Protein AF-A0A922SFV5-F1 (afdb_monomer_lite)

Structure (mmCIF, N/CA/C/O backbone):
data_AF-A0A922SFV5-F1
#
_entry.id   AF-A0A922SFV5-F1
#
loop_
_atom_site.group_PDB
_atom_site.id
_atom_site.type_symbol
_atom_site.label_atom_id
_atom_site.label_alt_id
_atom_site.label_comp_id
_atom_site.label_asym_id
_atom_site.label_entity_id
_atom_site.label_seq_id
_atom_site.pdbx_PDB_ins_code
_atom_site.Cartn_x
_atom_site.Cartn_y
_atom_site.Cartn_z
_atom_site.occupancy
_atom_site.B_iso_or_equiv
_atom_site.auth_seq_id
_atom_site.auth_comp_id
_atom_site.auth_asym_id
_atom_site.auth_atom_id
_atom_site.pdbx_PDB_model_num
ATOM 1 N N . MET A 1 1 ? 43.726 -2.833 -28.000 1.00 45.84 1 MET A N 1
ATOM 2 C CA . MET A 1 1 ? 43.355 -1.417 -27.768 1.00 45.84 1 MET A CA 1
ATOM 3 C C . MET A 1 1 ? 41.981 -1.327 -27.081 1.00 45.84 1 MET A C 1
ATOM 5 O O . MET A 1 1 ? 41.112 -0.609 -27.545 1.00 45.84 1 MET A O 1
ATOM 9 N N . ILE A 1 2 ? 41.758 -2.073 -25.988 1.00 60.00 2 ILE A N 1
ATOM 10 C CA . ILE A 1 2 ? 40.535 -2.002 -25.154 1.00 60.00 2 ILE A CA 1
ATOM 11 C C . ILE A 1 2 ? 40.953 -2.150 -23.677 1.00 60.00 2 ILE A C 1
ATOM 13 O O . ILE A 1 2 ? 40.394 -2.934 -22.928 1.00 60.00 2 ILE A O 1
ATOM 17 N N . GLU A 1 3 ? 42.012 -1.452 -23.266 1.00 59.28 3 GLU A N 1
ATOM 18 C CA . GLU A 1 3 ? 42.464 -1.440 -21.859 1.00 59.28 3 GLU A CA 1
ATOM 19 C C . GLU A 1 3 ? 42.228 -0.083 -21.176 1.00 59.28 3 GLU A C 1
ATOM 21 O O . GLU A 1 3 ? 42.450 0.066 -19.982 1.00 59.28 3 GLU A O 1
ATOM 26 N N . HIS A 1 4 ? 41.709 0.906 -21.914 1.00 61.06 4 HIS A N 1
ATOM 27 C CA . HIS A 1 4 ? 41.360 2.231 -21.384 1.00 61.06 4 HIS A CA 1
ATOM 28 C C . HIS A 1 4 ? 39.854 2.450 -21.220 1.00 61.06 4 HIS A C 1
ATOM 30 O 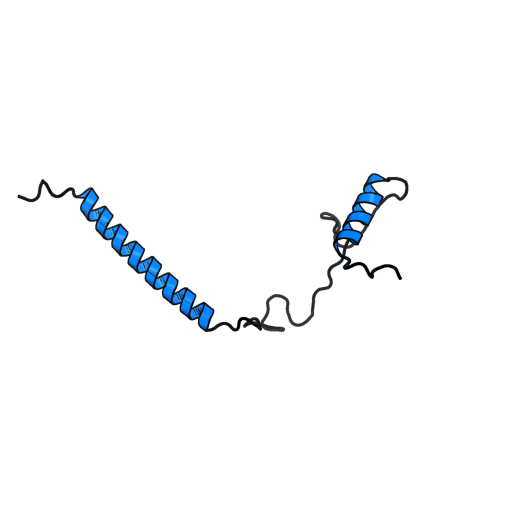O . HIS A 1 4 ? 39.426 3.526 -20.805 1.00 61.06 4 HIS A O 1
ATOM 36 N N . LEU A 1 5 ? 39.031 1.445 -21.531 1.00 60.22 5 LEU A N 1
ATOM 37 C CA . LEU A 1 5 ? 37.615 1.506 -21.208 1.00 60.22 5 LEU A CA 1
ATOM 38 C C . LEU A 1 5 ? 37.486 1.159 -19.726 1.00 60.22 5 LEU A C 1
ATOM 40 O O . LEU A 1 5 ? 37.743 0.021 -19.348 1.00 60.22 5 LEU A O 1
ATOM 44 N N . ASN A 1 6 ? 37.151 2.147 -18.893 1.00 65.19 6 ASN A N 1
ATOM 45 C CA . ASN A 1 6 ? 36.925 1.985 -17.458 1.00 65.19 6 ASN A CA 1
ATOM 46 C C . ASN A 1 6 ? 35.779 0.980 -17.230 1.00 65.19 6 ASN A C 1
ATOM 48 O O . ASN A 1 6 ? 34.616 1.363 -17.105 1.00 65.19 6 ASN A O 1
ATOM 52 N N . VAL A 1 7 ? 36.115 -0.311 -17.234 1.00 69.69 7 VAL A N 1
ATOM 53 C CA . VAL A 1 7 ? 35.216 -1.466 -17.119 1.00 69.69 7 VAL A CA 1
ATOM 54 C C . VAL A 1 7 ? 34.174 -1.293 -16.001 1.00 69.69 7 VAL A C 1
ATOM 56 O O . VAL A 1 7 ? 32.994 -1.508 -16.284 1.00 69.69 7 VAL A O 1
ATOM 59 N N . PRO A 1 8 ? 34.517 -0.817 -14.781 1.00 72.94 8 PRO A N 1
ATOM 60 C CA . PRO A 1 8 ? 33.506 -0.581 -13.746 1.00 72.94 8 PRO A CA 1
ATOM 61 C C . PRO A 1 8 ? 32.523 0.552 -14.089 1.00 72.94 8 PRO A C 1
ATOM 63 O O . PRO A 1 8 ? 31.354 0.480 -13.715 1.00 72.94 8 PRO A O 1
ATOM 66 N N . GLY A 1 9 ? 32.953 1.575 -14.832 1.00 79.56 9 GLY A N 1
ATOM 67 C CA . GLY A 1 9 ? 32.092 2.684 -15.251 1.00 79.56 9 GLY A CA 1
ATOM 68 C C . GLY A 1 9 ? 31.047 2.270 -16.289 1.00 79.56 9 GLY A C 1
ATOM 69 O O . GLY A 1 9 ? 29.888 2.670 -16.192 1.00 79.56 9 GLY A O 1
ATOM 70 N N . VAL A 1 10 ? 31.427 1.420 -17.247 1.00 85.44 10 VAL A N 1
ATOM 71 C CA . VAL A 1 10 ? 30.496 0.900 -18.266 1.00 85.44 10 VAL A CA 1
ATOM 72 C C . VAL A 1 10 ? 29.452 -0.016 -17.633 1.00 85.44 10 VAL A C 1
ATOM 74 O O . VAL A 1 10 ? 28.265 0.104 -17.927 1.00 85.44 10 VAL A O 1
ATOM 77 N N . ILE A 1 11 ? 29.879 -0.882 -16.713 1.00 87.88 11 ILE A N 1
ATOM 78 C CA . ILE A 1 11 ? 28.979 -1.758 -15.959 1.00 87.88 11 ILE A CA 1
ATOM 79 C C . ILE A 1 11 ? 27.988 -0.922 -15.133 1.00 87.88 11 ILE A C 1
ATOM 81 O O . ILE A 1 11 ? 26.784 -1.174 -15.183 1.00 87.88 11 ILE A O 1
ATOM 85 N N . GLY A 1 12 ? 28.463 0.115 -14.434 1.00 87.81 12 GLY A N 1
ATOM 86 C CA . GLY A 1 12 ? 27.604 1.023 -13.667 1.00 87.81 12 GLY A CA 1
ATOM 87 C C . GLY A 1 12 ? 26.563 1.746 -14.526 1.00 87.81 12 GLY A C 1
ATOM 88 O O . GLY A 1 12 ? 25.402 1.838 -14.129 1.00 87.81 12 GLY A O 1
ATOM 89 N N . LEU A 1 13 ? 26.944 2.196 -15.725 1.00 90.00 13 LEU A N 1
ATOM 90 C CA . LEU A 1 13 ? 26.023 2.852 -16.656 1.00 90.00 13 LEU A CA 1
ATOM 91 C C . LEU A 1 13 ? 24.928 1.896 -17.154 1.00 90.00 13 LEU A C 1
ATOM 93 O O . LEU A 1 13 ? 23.764 2.287 -17.217 1.00 90.00 13 LEU A O 1
ATOM 97 N N . ILE A 1 14 ? 25.269 0.637 -17.445 1.00 91.31 14 ILE A N 1
ATOM 98 C CA . ILE A 1 14 ? 24.290 -0.382 -17.857 1.00 91.31 14 ILE A CA 1
ATOM 99 C C . ILE A 1 14 ? 23.278 -0.646 -16.737 1.00 91.31 14 ILE A C 1
ATOM 101 O O . ILE A 1 14 ? 22.072 -0.635 -16.988 1.00 91.31 14 ILE A O 1
ATOM 105 N N . TYR A 1 15 ? 23.743 -0.828 -15.497 1.00 93.94 15 TYR A N 1
ATOM 106 C CA . TYR A 1 15 ? 22.844 -1.029 -14.357 1.00 93.94 15 TYR A CA 1
ATOM 107 C C . TYR A 1 15 ? 21.963 0.193 -14.095 1.00 93.94 15 TYR A C 1
ATOM 109 O O . TYR A 1 15 ? 20.771 0.033 -13.844 1.00 93.94 15 TYR A O 1
ATOM 117 N N . LEU A 1 16 ? 22.509 1.405 -14.203 1.00 94.94 16 LEU A N 1
ATOM 118 C CA . LEU A 1 16 ? 21.742 2.639 -14.040 1.00 94.94 16 LEU A CA 1
ATOM 119 C C . LEU A 1 16 ? 20.585 2.710 -15.044 1.00 94.94 16 LEU A C 1
ATOM 121 O O . LEU A 1 16 ? 19.445 2.943 -14.646 1.00 94.94 16 LEU A O 1
ATOM 125 N N . VAL A 1 17 ? 20.853 2.450 -16.327 1.00 96.50 17 VAL A N 1
ATOM 126 C CA . VAL A 1 17 ? 19.812 2.448 -17.368 1.00 96.50 17 VAL A CA 1
ATOM 127 C C . VAL A 1 17 ? 18.784 1.343 -17.115 1.00 96.50 17 VAL A C 1
ATOM 129 O O . VAL A 1 17 ? 17.583 1.602 -17.177 1.00 96.50 17 VAL A O 1
ATOM 132 N N . MET A 1 18 ? 19.230 0.137 -16.754 1.00 95.56 18 MET A N 1
ATOM 133 C CA . MET A 1 18 ? 18.343 -0.983 -16.426 1.00 95.56 18 MET A CA 1
ATOM 134 C C . MET A 1 18 ? 17.385 -0.639 -15.275 1.00 95.56 18 MET A C 1
ATOM 136 O O . MET A 1 18 ? 16.181 -0.879 -15.382 1.00 95.56 18 MET A O 1
ATOM 140 N N . TYR A 1 19 ? 17.888 -0.041 -14.193 1.00 96.62 19 TYR A N 1
ATOM 141 C CA . TYR A 1 19 ? 17.047 0.349 -13.061 1.00 96.62 19 TYR A CA 1
ATOM 142 C C . TYR A 1 19 ? 16.084 1.482 -13.415 1.00 96.62 19 TYR A C 1
ATOM 144 O O . TYR A 1 19 ? 14.931 1.428 -12.991 1.00 96.62 19 TYR A O 1
ATOM 152 N N . ILE A 1 20 ? 16.492 2.456 -14.236 1.00 97.88 20 ILE A N 1
ATOM 153 C CA . ILE A 1 20 ? 15.575 3.492 -14.739 1.00 97.88 20 ILE A CA 1
ATOM 154 C C . ILE A 1 20 ? 14.415 2.853 -15.513 1.00 97.88 20 ILE A C 1
ATOM 156 O O . ILE A 1 20 ? 13.260 3.196 -15.266 1.00 97.88 20 ILE A O 1
ATOM 160 N N . CYS A 1 21 ? 14.688 1.885 -16.392 1.00 97.88 21 CYS A N 1
ATOM 161 C CA . CYS A 1 21 ? 13.635 1.171 -17.118 1.00 97.88 21 CYS A CA 1
ATOM 162 C C . CYS A 1 21 ? 12.661 0.451 -16.172 1.00 97.88 21 CYS A C 1
ATOM 164 O O . CYS A 1 21 ? 11.449 0.526 -16.377 1.00 97.88 21 CYS A O 1
ATOM 166 N N . ILE A 1 22 ? 13.167 -0.199 -15.119 1.00 97.88 22 ILE A N 1
ATOM 167 C CA . ILE A 1 22 ? 12.330 -0.878 -14.116 1.00 97.88 22 ILE A CA 1
ATOM 168 C C . ILE A 1 22 ? 11.475 0.131 -13.343 1.00 97.88 22 ILE A C 1
ATOM 170 O O . ILE A 1 22 ? 10.281 -0.100 -13.164 1.00 97.88 22 ILE A O 1
ATOM 174 N N . ILE A 1 23 ? 12.052 1.260 -12.922 1.00 98.06 23 ILE A N 1
ATOM 175 C CA . ILE A 1 23 ? 11.326 2.314 -12.201 1.00 98.06 23 ILE A CA 1
ATOM 176 C C . ILE A 1 23 ? 10.200 2.873 -13.074 1.00 98.06 23 ILE A C 1
ATOM 178 O O . ILE A 1 23 ? 9.076 3.023 -12.596 1.00 98.06 23 ILE A O 1
ATOM 182 N N . ILE A 1 24 ? 10.470 3.133 -14.357 1.00 98.19 24 ILE A N 1
ATOM 183 C CA . ILE A 1 24 ? 9.464 3.632 -15.303 1.00 98.19 24 ILE A CA 1
ATOM 184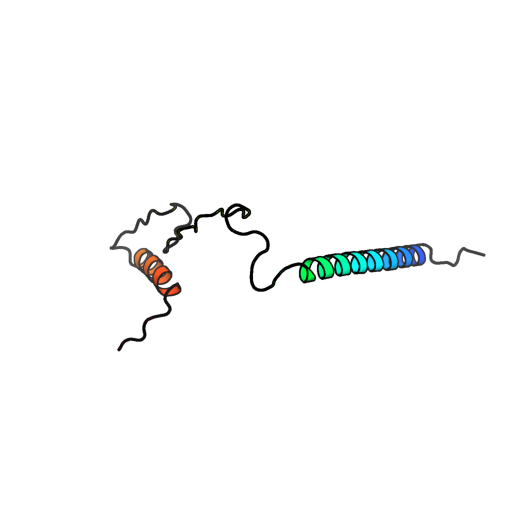 C C . ILE A 1 24 ? 8.354 2.596 -15.500 1.00 98.19 24 ILE A C 1
ATOM 186 O O . ILE A 1 24 ? 7.178 2.937 -15.391 1.00 98.19 24 ILE A O 1
ATOM 190 N N . PHE A 1 25 ? 8.706 1.330 -15.736 1.00 97.69 25 PHE A N 1
ATOM 191 C CA . PHE A 1 25 ? 7.729 0.252 -15.900 1.00 97.69 25 PHE A CA 1
ATOM 192 C C . PHE A 1 25 ? 6.838 0.086 -14.661 1.00 97.69 25 PHE A C 1
ATOM 194 O O . PHE A 1 25 ? 5.612 0.031 -14.778 1.00 97.69 25 PHE A O 1
ATOM 201 N N . PHE A 1 26 ? 7.439 0.078 -13.469 1.00 97.31 26 PHE A N 1
ATOM 202 C CA . PHE A 1 26 ? 6.710 0.013 -12.204 1.00 97.31 26 PHE A CA 1
ATOM 203 C C . PHE A 1 26 ? 5.793 1.225 -12.011 1.00 97.31 26 PHE A C 1
ATOM 205 O O . PHE A 1 26 ? 4.636 1.064 -11.629 1.00 97.31 26 PHE A O 1
ATOM 212 N N . SER A 1 27 ? 6.280 2.426 -12.326 1.00 97.56 27 SER A N 1
ATOM 213 C CA . SER A 1 27 ? 5.498 3.661 -12.213 1.00 97.56 27 SER A CA 1
ATOM 214 C C . SER A 1 27 ? 4.286 3.643 -13.140 1.00 97.56 27 SER A C 1
ATOM 216 O O . SER A 1 27 ? 3.189 3.960 -12.699 1.00 97.56 27 SER A O 1
ATOM 218 N N . ILE A 1 28 ? 4.445 3.199 -14.392 1.00 97.62 28 ILE A N 1
ATOM 219 C CA . ILE A 1 28 ? 3.328 3.053 -15.338 1.00 97.62 28 ILE A CA 1
ATOM 220 C C . ILE A 1 28 ? 2.304 2.038 -14.818 1.00 97.62 28 ILE A C 1
ATOM 222 O O . ILE A 1 28 ? 1.104 2.298 -14.882 1.00 97.62 28 ILE A O 1
ATOM 226 N N . CYS A 1 29 ? 2.762 0.911 -14.268 1.00 96.69 29 CYS A N 1
ATOM 227 C CA . CYS A 1 29 ? 1.883 -0.089 -13.662 1.00 96.69 29 CYS A CA 1
ATOM 228 C C . CYS A 1 29 ? 1.086 0.497 -12.483 1.00 96.69 29 CYS A C 1
ATOM 230 O O . CYS A 1 29 ? -0.134 0.345 -12.426 1.00 96.69 29 CYS A O 1
ATOM 232 N N . MET A 1 30 ? 1.750 1.239 -11.589 1.00 96.81 30 MET A N 1
ATOM 233 C CA . MET A 1 30 ? 1.094 1.902 -10.457 1.00 96.81 30 MET A CA 1
ATOM 234 C C . MET A 1 30 ? 0.130 3.005 -10.900 1.00 96.81 30 MET A C 1
ATOM 236 O O . MET A 1 30 ? -0.973 3.093 -10.367 1.00 96.81 30 MET A O 1
ATOM 240 N N . CYS A 1 31 ? 0.485 3.807 -11.906 1.00 95.94 31 CYS A N 1
ATOM 241 C CA . CYS A 1 31 ? -0.431 4.783 -12.491 1.00 95.94 31 CYS A CA 1
ATOM 242 C C . CYS A 1 31 ? -1.667 4.096 -13.085 1.00 95.94 31 CYS A C 1
ATOM 244 O O . CYS A 1 31 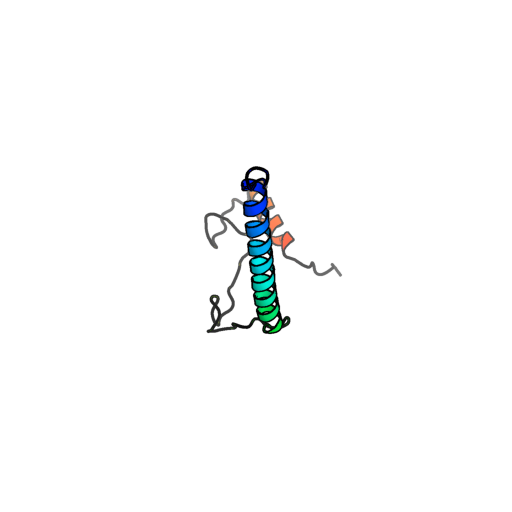? -2.782 4.525 -12.808 1.00 95.94 31 CYS A O 1
ATOM 246 N N . GLY A 1 32 ? -1.486 3.010 -13.843 1.00 94.81 32 GLY A N 1
ATOM 247 C CA . GLY A 1 32 ? -2.592 2.226 -14.395 1.00 94.81 32 GLY A CA 1
ATOM 248 C C . GLY A 1 32 ? -3.521 1.682 -13.306 1.00 94.81 32 GLY A C 1
ATOM 249 O O . GLY A 1 32 ? -4.738 1.846 -13.396 1.00 94.81 32 GLY A O 1
ATOM 250 N N . LEU A 1 33 ? -2.953 1.121 -12.235 1.00 93.44 33 LEU A N 1
ATOM 251 C CA . LEU A 1 33 ? -3.711 0.674 -11.067 1.00 93.44 33 LEU A CA 1
ATOM 252 C C . LEU A 1 33 ? -4.540 1.823 -10.472 1.00 93.44 33 LEU A C 1
ATOM 254 O O . LEU A 1 33 ? -5.750 1.679 -10.324 1.00 93.44 33 LEU A O 1
ATOM 258 N N . LEU A 1 34 ? -3.923 2.972 -10.192 1.00 92.50 34 LEU A N 1
ATOM 259 C CA . LEU A 1 34 ? -4.616 4.116 -9.594 1.00 92.50 34 LEU A CA 1
ATOM 260 C C . LEU A 1 34 ? -5.726 4.662 -10.497 1.00 92.50 34 LEU A C 1
ATOM 262 O O . LEU A 1 34 ? -6.792 4.991 -9.997 1.00 92.50 34 LEU A O 1
ATOM 266 N N . THR A 1 35 ? -5.531 4.679 -11.821 1.00 91.50 35 THR A N 1
ATOM 267 C CA . THR A 1 35 ? -6.596 5.086 -12.758 1.00 91.50 35 THR A CA 1
ATOM 268 C C . THR A 1 35 ? -7.780 4.122 -12.793 1.00 91.50 35 THR A C 1
ATOM 270 O O . THR A 1 35 ? -8.870 4.515 -13.198 1.00 91.50 35 THR A O 1
ATOM 273 N N . SER A 1 36 ? -7.582 2.865 -12.388 1.00 89.62 36 SER A N 1
ATOM 274 C CA . SER A 1 36 ? -8.660 1.876 -12.311 1.00 89.62 36 SER A CA 1
ATOM 275 C C . SER A 1 36 ? -9.460 1.947 -11.005 1.00 89.62 36 SER A C 1
ATOM 277 O O . SER A 1 36 ? -10.531 1.348 -10.921 1.00 89.62 36 SER A O 1
ATOM 279 N N . MET A 1 37 ? -8.958 2.664 -9.993 1.00 90.06 37 MET A N 1
ATOM 280 C CA . MET A 1 37 ? -9.616 2.819 -8.697 1.00 90.06 37 MET A CA 1
ATOM 281 C C . MET A 1 37 ? -10.451 4.103 -8.669 1.00 90.06 37 MET A C 1
ATOM 283 O O . MET A 1 37 ? -10.007 5.158 -9.111 1.00 90.06 37 MET A O 1
ATOM 287 N N . ASP A 1 38 ? -11.666 4.017 -8.129 1.00 88.56 38 ASP A N 1
ATOM 288 C CA . ASP A 1 38 ? -12.505 5.189 -7.870 1.00 88.56 38 ASP A CA 1
ATOM 289 C C . ASP A 1 38 ? -11.993 5.918 -6.611 1.00 88.56 38 ASP A C 1
ATOM 291 O O . ASP A 1 38 ? -11.718 5.293 -5.587 1.00 88.56 38 ASP A O 1
ATOM 295 N N . GLU A 1 39 ? -11.856 7.246 -6.668 1.00 87.75 39 GLU A N 1
ATOM 296 C CA . GLU A 1 39 ? -11.427 8.068 -5.523 1.00 87.75 39 GLU A CA 1
ATOM 297 C C . GLU A 1 39 ? -12.518 8.225 -4.454 1.00 87.75 39 GLU A C 1
ATOM 299 O O . GLU A 1 39 ? -12.234 8.597 -3.314 1.00 87.75 39 GLU A O 1
ATOM 304 N N . ARG A 1 40 ? -13.781 7.978 -4.809 1.00 90.31 40 ARG A N 1
ATOM 305 C CA . ARG A 1 40 ? -14.937 8.213 -3.934 1.00 90.31 40 ARG A CA 1
ATOM 306 C C . ARG A 1 40 ? -15.326 6.983 -3.135 1.00 90.31 40 ARG A C 1
ATOM 308 O O . ARG A 1 40 ? -15.868 7.124 -2.040 1.00 90.31 40 ARG A O 1
ATOM 315 N N . ILE A 1 41 ? -15.100 5.797 -3.691 1.00 87.44 41 ILE A N 1
ATOM 316 C CA . ILE A 1 41 ? -15.516 4.529 -3.096 1.00 87.44 41 ILE A CA 1
ATOM 317 C C . ILE A 1 41 ? -14.399 3.487 -3.205 1.00 87.44 41 ILE A C 1
ATOM 319 O O . ILE A 1 41 ? -13.817 3.317 -4.275 1.00 87.44 41 ILE A O 1
ATOM 323 N N . PRO A 1 42 ? -14.090 2.757 -2.120 1.00 87.31 42 PRO A N 1
ATOM 324 C CA . PRO A 1 42 ? -13.083 1.709 -2.175 1.00 87.31 42 PRO A CA 1
ATOM 325 C C . PRO A 1 42 ? -13.575 0.545 -3.043 1.00 87.31 42 PRO A C 1
ATOM 327 O O . PRO A 1 42 ? -14.755 0.202 -3.032 1.00 87.31 42 PRO A O 1
ATOM 330 N N . TYR A 1 43 ? -12.653 -0.094 -3.764 1.00 85.88 43 TYR A N 1
ATOM 331 C CA . TYR A 1 43 ? -12.973 -1.193 -4.683 1.00 85.88 43 TYR A CA 1
ATOM 332 C C . TYR A 1 43 ? -13.602 -2.407 -3.974 1.00 85.88 43 TYR A C 1
ATOM 334 O O . TYR A 1 43 ? -14.535 -3.015 -4.487 1.00 85.88 43 TYR A O 1
ATOM 342 N N . PHE A 1 44 ? -13.123 -2.736 -2.770 1.00 87.62 44 PHE A N 1
ATOM 343 C CA . PHE A 1 44 ? -13.664 -3.819 -1.950 1.00 87.62 44 PHE A CA 1
ATOM 344 C C . PHE A 1 44 ? -14.495 -3.244 -0.805 1.00 87.62 44 PHE A C 1
ATOM 346 O O . PHE A 1 44 ? -13.969 -2.543 0.063 1.00 87.62 44 PHE A O 1
ATOM 353 N N . THR A 1 45 ? -15.790 -3.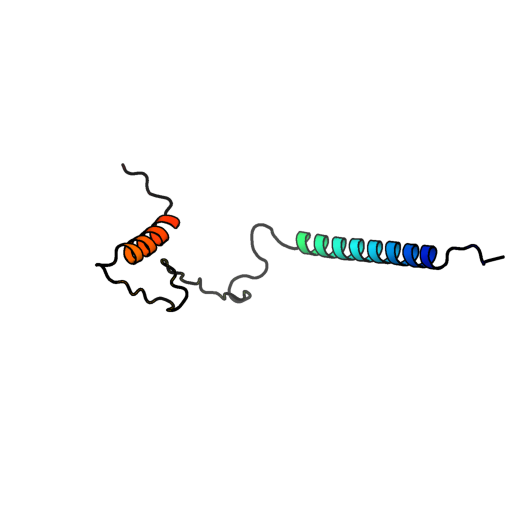558 -0.790 1.00 84.06 45 THR A N 1
ATOM 354 C CA . THR A 1 45 ? -16.725 -3.117 0.252 1.00 84.06 45 THR A CA 1
ATOM 355 C C . THR A 1 45 ? -17.451 -4.299 0.878 1.00 84.06 45 THR A C 1
ATOM 357 O O . THR A 1 45 ? -17.621 -5.352 0.266 1.00 84.06 45 THR A O 1
ATOM 360 N N . LEU A 1 46 ? -17.916 -4.104 2.114 1.00 82.69 46 LEU A N 1
ATOM 361 C CA . LEU A 1 46 ? -18.830 -5.020 2.788 1.00 82.69 46 LEU A CA 1
ATOM 362 C C . LEU A 1 46 ? -18.229 -6.435 2.938 1.00 82.69 46 LEU A C 1
ATOM 364 O O . LEU A 1 46 ? -17.142 -6.570 3.499 1.00 82.69 46 LEU A O 1
ATOM 368 N N . ALA A 1 47 ? -18.910 -7.479 2.457 1.00 80.31 47 ALA A N 1
ATOM 369 C CA . ALA A 1 47 ? -18.465 -8.871 2.562 1.00 80.31 47 ALA A CA 1
ATOM 370 C C . ALA A 1 47 ? -17.139 -9.158 1.834 1.00 80.31 47 ALA A C 1
ATOM 372 O O . ALA A 1 47 ? -16.43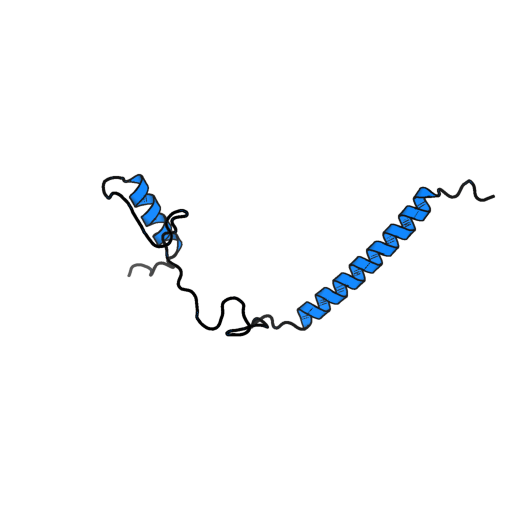2 -10.082 2.227 1.00 80.31 47 ALA A O 1
ATOM 373 N N . ASP A 1 48 ? -16.782 -8.343 0.838 1.00 81.94 48 ASP A N 1
ATOM 374 C CA . ASP A 1 48 ? -15.517 -8.473 0.108 1.00 81.94 48 ASP A CA 1
ATOM 375 C C . ASP A 1 48 ? -14.364 -7.732 0.805 1.00 81.94 48 ASP A C 1
ATOM 377 O O . ASP A 1 48 ? -13.208 -7.822 0.390 1.00 81.94 48 ASP A O 1
ATOM 381 N N . SER A 1 49 ? -14.660 -6.987 1.875 1.00 83.38 49 SER A N 1
ATOM 382 C CA . SER A 1 49 ? -13.663 -6.279 2.674 1.00 83.38 49 SER A CA 1
ATOM 383 C C . SER A 1 49 ? -13.210 -7.108 3.878 1.00 83.38 49 SER A C 1
ATOM 385 O O . SER A 1 49 ? -13.977 -7.873 4.458 1.00 83.38 49 SER A O 1
ATOM 387 N N . ILE A 1 50 ? -11.971 -6.890 4.328 1.00 82.88 50 ILE A N 1
ATOM 388 C CA . ILE A 1 50 ? -11.419 -7.559 5.520 1.00 82.88 50 ILE A CA 1
ATOM 389 C C . ILE A 1 50 ? -12.171 -7.211 6.819 1.00 82.88 50 ILE A C 1
ATOM 391 O O . ILE A 1 50 ? -12.144 -7.978 7.776 1.00 82.88 50 ILE A O 1
ATOM 395 N N . ILE A 1 51 ? -12.844 -6.054 6.853 1.00 80.44 51 ILE A N 1
ATOM 396 C CA . ILE A 1 51 ? -13.627 -5.562 8.000 1.00 80.44 51 ILE A CA 1
ATOM 397 C C . ILE A 1 51 ? -15.028 -6.209 8.017 1.00 80.44 51 ILE A C 1
ATOM 399 O O . ILE A 1 51 ? -15.687 -6.241 9.055 1.00 80.44 51 ILE A O 1
ATOM 403 N N . GLY A 1 52 ? -15.457 -6.791 6.892 1.00 80.69 52 GLY A N 1
ATOM 404 C CA . GLY A 1 52 ? -16.748 -7.446 6.733 1.00 80.69 52 GLY A CA 1
ATOM 405 C C . GLY A 1 52 ? -17.912 -6.475 6.518 1.00 80.69 52 GLY A C 1
ATOM 406 O O . GLY A 1 52 ? -17.745 -5.289 6.240 1.00 80.69 52 GLY A O 1
ATOM 407 N N . ALA A 1 53 ? -19.131 -7.007 6.614 1.00 84.88 53 ALA A N 1
ATOM 408 C CA . ALA A 1 53 ? -20.359 -6.265 6.324 1.00 84.88 53 ALA A CA 1
ATOM 409 C C . ALA A 1 53 ? -20.846 -5.370 7.474 1.00 84.88 53 ALA A C 1
ATOM 411 O O . ALA A 1 53 ? -21.674 -4.485 7.256 1.00 84.88 53 ALA A O 1
ATOM 412 N N . ASN A 1 54 ? -20.349 -5.605 8.689 1.00 84.62 54 ASN A N 1
ATOM 413 C CA . ASN A 1 54 ? -20.861 -4.963 9.890 1.00 84.62 54 ASN A CA 1
ATOM 414 C C . ASN A 1 54 ? -19.837 -3.951 10.415 1.00 84.62 54 ASN A C 1
ATOM 416 O O . ASN A 1 54 ? -18.686 -4.326 10.647 1.00 84.62 54 ASN A O 1
ATOM 420 N N . PRO A 1 55 ? -20.233 -2.683 10.630 1.00 84.62 55 PRO A N 1
ATOM 421 C CA . PRO A 1 55 ? -19.319 -1.676 11.146 1.00 84.62 55 PRO A CA 1
ATOM 422 C C . PRO A 1 55 ? -18.843 -2.056 12.553 1.00 84.62 55 PRO A C 1
ATOM 424 O O . PRO A 1 55 ? -19.624 -2.514 13.389 1.00 84.62 55 PRO A O 1
ATOM 427 N N . GLY A 1 56 ? -17.554 -1.845 12.820 1.00 81.44 56 GLY A N 1
ATOM 428 C CA . GLY A 1 56 ? -16.991 -2.013 14.157 1.00 81.44 56 GLY A CA 1
ATOM 429 C C . GLY A 1 56 ? -17.485 -0.935 15.126 1.00 81.44 56 GLY A C 1
ATOM 430 O O . GLY A 1 56 ? -17.758 0.197 14.729 1.00 81.44 56 GLY A O 1
ATOM 431 N N . MET A 1 57 ? -17.557 -1.275 16.413 1.00 84.00 57 MET A N 1
ATOM 432 C CA . MET A 1 57 ? -17.830 -0.328 17.497 1.00 84.00 57 MET A CA 1
ATOM 433 C C . MET A 1 57 ? -16.526 -0.056 18.252 1.00 84.00 57 MET A C 1
ATOM 435 O O . MET A 1 57 ? -15.952 -0.961 18.854 1.00 84.00 57 MET A O 1
ATOM 439 N N . GLY A 1 58 ? -16.040 1.184 18.198 1.00 81.56 58 GLY A N 1
ATOM 440 C CA . GLY A 1 58 ? -14.907 1.638 19.004 1.00 81.56 58 GLY A CA 1
ATOM 441 C C . GLY A 1 58 ? -15.389 2.345 20.268 1.00 81.56 58 GLY A C 1
ATOM 442 O O . GLY A 1 58 ? -16.404 3.034 20.230 1.00 81.56 58 GLY A O 1
ATOM 443 N N . HIS A 1 59 ? -14.649 2.214 21.369 1.00 80.94 59 HIS A N 1
ATOM 444 C CA . HIS A 1 59 ? -14.874 3.006 22.579 1.00 80.94 59 HIS A CA 1
ATOM 445 C C . HIS A 1 59 ? -13.723 3.991 22.819 1.00 80.94 59 HIS A C 1
ATOM 447 O O . HIS A 1 59 ? -12.594 3.834 22.333 1.00 80.94 59 HIS A O 1
ATOM 453 N N . ARG A 1 60 ? -14.041 5.038 23.571 1.00 78.56 60 ARG A N 1
ATOM 454 C CA . ARG A 1 60 ? -13.109 5.974 24.197 1.00 78.56 60 ARG A CA 1
ATOM 455 C C . ARG A 1 60 ? -13.594 6.155 25.637 1.00 78.56 60 ARG A C 1
ATOM 457 O O . ARG A 1 60 ? -14.810 6.169 25.820 1.00 78.56 60 ARG A O 1
ATOM 464 N N . PRO A 1 61 ? -12.711 6.277 26.639 1.00 80.38 61 PRO A N 1
ATOM 465 C CA . PRO A 1 61 ? -11.241 6.234 26.604 1.00 80.38 61 PRO A CA 1
ATOM 466 C C . PRO A 1 61 ? -10.644 4.879 26.178 1.00 80.38 61 PRO A C 1
ATOM 468 O O . PRO A 1 61 ? -11.286 3.838 26.309 1.00 80.38 61 PRO A O 1
ATOM 471 N N . ILE A 1 62 ? -9.425 4.913 25.629 1.00 77.44 62 ILE A N 1
ATOM 472 C CA . ILE A 1 62 ? -8.638 3.732 25.242 1.00 77.44 62 ILE A CA 1
ATOM 473 C C . ILE A 1 62 ? -7.616 3.407 26.331 1.00 77.44 62 ILE A C 1
ATOM 475 O O . ILE A 1 62 ? -6.726 4.207 26.629 1.00 77.44 62 ILE A O 1
ATOM 479 N N . LEU A 1 63 ? -7.727 2.210 26.902 1.00 74.62 63 LEU A N 1
ATOM 480 C CA . LEU A 1 63 ? -6.755 1.663 27.842 1.00 74.62 63 LEU A CA 1
ATOM 481 C C . LEU A 1 63 ? -6.011 0.528 27.134 1.00 74.62 63 LEU A C 1
ATOM 483 O O . LEU A 1 63 ? -6.622 -0.429 26.672 1.00 74.62 63 LEU A O 1
ATOM 487 N N . PHE A 1 64 ? -4.691 0.671 26.990 1.00 68.12 64 PHE A N 1
ATOM 488 C CA . PHE A 1 64 ? -3.866 -0.211 26.152 1.00 68.12 64 PHE A CA 1
ATOM 489 C C . PHE A 1 64 ? -3.779 -1.662 26.658 1.00 68.12 64 PHE A C 1
ATOM 491 O O . PHE A 1 64 ? -3.386 -2.535 25.891 1.00 68.12 64 PHE A O 1
ATOM 498 N N . GLU A 1 65 ? -4.149 -1.925 27.914 1.00 68.31 65 GLU A N 1
ATOM 499 C CA . GLU A 1 65 ? -3.919 -3.216 28.578 1.00 68.31 65 GLU A CA 1
ATOM 500 C C . GLU A 1 65 ? -5.196 -4.029 28.879 1.00 68.31 65 GLU A C 1
ATOM 502 O O . GLU A 1 65 ? -5.100 -5.239 29.055 1.00 68.31 65 GLU A O 1
ATOM 507 N N . GLU A 1 66 ? -6.396 -3.425 28.890 1.00 64.00 66 GLU A N 1
ATOM 508 C CA . GLU A 1 66 ? -7.605 -4.060 29.470 1.00 64.00 66 GLU A CA 1
ATOM 509 C C . GLU A 1 66 ? -8.860 -4.010 28.575 1.00 64.00 66 GLU A C 1
ATOM 511 O O . GLU A 1 66 ? -9.998 -4.078 29.050 1.00 64.00 66 GLU A O 1
ATOM 516 N N . GLY A 1 67 ? -8.682 -3.925 27.254 1.00 70.69 67 GLY A N 1
ATOM 517 C CA . GLY A 1 67 ? -9.803 -3.926 26.310 1.00 70.69 67 GLY A CA 1
ATOM 518 C C . GLY A 1 67 ? -10.826 -2.823 26.626 1.00 70.69 67 GLY A C 1
ATOM 519 O O . GLY A 1 67 ? -10.465 -1.653 26.708 1.00 70.69 67 GLY A O 1
ATOM 520 N N . ALA A 1 68 ? -12.098 -3.203 26.803 1.00 73.62 68 ALA A N 1
ATOM 521 C CA . ALA A 1 68 ? -13.206 -2.279 27.074 1.00 73.62 68 ALA A CA 1
ATOM 522 C C . ALA A 1 68 ? -13.488 -2.021 28.567 1.00 73.62 68 ALA A C 1
ATOM 524 O O . ALA A 1 68 ? -14.458 -1.329 28.885 1.00 73.62 68 ALA A O 1
ATOM 525 N N . LEU A 1 69 ? -12.694 -2.576 29.491 1.00 80.44 69 LEU A N 1
ATOM 526 C CA . LEU A 1 69 ? -12.857 -2.276 30.914 1.00 80.44 69 LEU A CA 1
ATOM 527 C C . LEU A 1 69 ? -12.122 -0.992 31.281 1.00 80.44 69 LEU A C 1
ATOM 529 O O . LEU A 1 69 ? -10.965 -0.812 30.925 1.00 80.44 69 LEU A O 1
ATOM 533 N N . ILE A 1 70 ? -12.801 -0.125 32.033 1.00 80.38 70 ILE A N 1
ATOM 534 C CA . ILE A 1 70 ? -12.247 1.123 32.555 1.00 80.38 70 ILE A CA 1
ATOM 535 C C . ILE A 1 70 ? -12.255 1.040 34.075 1.00 80.38 70 ILE A C 1
ATOM 537 O O . ILE A 1 70 ? -13.297 1.201 34.712 1.00 80.38 70 ILE A O 1
ATOM 541 N N . TRP A 1 71 ? -11.080 0.810 34.654 1.00 81.75 71 TRP A N 1
ATOM 542 C CA . TRP A 1 71 ? -10.876 0.893 36.093 1.00 81.75 71 TRP A CA 1
ATOM 543 C C . TRP A 1 71 ? -10.150 2.182 36.424 1.00 81.75 71 TRP A C 1
ATOM 545 O O . TRP A 1 71 ? -9.072 2.463 35.907 1.00 81.75 71 TRP A O 1
ATOM 555 N N . TYR A 1 72 ? -10.736 2.962 37.319 1.00 82.19 72 TYR A N 1
ATOM 556 C CA . TYR A 1 72 ? -10.057 4.093 37.919 1.00 82.19 72 TYR A CA 1
ATOM 557 C C . TYR A 1 72 ? -10.515 4.251 39.355 1.00 82.19 72 TYR A C 1
ATOM 559 O O . TYR A 1 72 ? -11.611 3.830 39.731 1.00 82.19 72 TYR A O 1
ATOM 567 N N . LYS A 1 73 ? -9.668 4.874 40.167 1.00 87.12 73 LYS A N 1
ATOM 568 C CA . LYS A 1 73 ? -10.078 5.315 41.494 1.00 87.12 73 LYS A CA 1
ATOM 569 C C . LYS A 1 73 ? -10.476 6.784 41.437 1.00 87.12 73 LYS A C 1
ATOM 571 O O . LYS A 1 73 ? -9.720 7.608 40.925 1.00 87.12 73 LYS A O 1
ATOM 576 N N . ALA A 1 74 ? -11.660 7.104 41.952 1.00 83.19 74 ALA A N 1
ATOM 577 C CA . ALA A 1 74 ? -12.211 8.459 41.915 1.00 83.19 74 ALA A CA 1
ATOM 578 C C . ALA A 1 74 ? -11.424 9.463 42.779 1.00 83.19 74 ALA A C 1
ATOM 580 O O . ALA A 1 74 ? -11.492 10.662 42.537 1.00 83.19 74 ALA A O 1
ATOM 581 N N . ASP A 1 75 ? -10.665 8.975 43.759 1.00 88.00 75 ASP A N 1
ATOM 582 C CA . ASP A 1 75 ? -9.771 9.755 44.620 1.00 88.00 75 ASP A CA 1
ATOM 583 C C . ASP A 1 75 ? -8.421 10.085 43.956 1.00 88.00 75 ASP A C 1
ATOM 585 O O . ASP A 1 75 ? -7.669 10.919 44.458 1.00 88.00 75 ASP A O 1
ATOM 589 N N . ASN A 1 76 ? -8.094 9.456 42.823 1.00 86.06 76 ASN A N 1
ATOM 590 C CA . ASN A 1 76 ? -6.846 9.681 42.109 1.00 86.06 76 ASN A CA 1
ATOM 591 C C . ASN A 1 76 ? -7.048 10.670 40.952 1.00 86.06 76 ASN A C 1
ATOM 593 O O . ASN A 1 76 ? -7.416 10.293 39.836 1.00 86.06 76 ASN A O 1
ATOM 597 N N . GLU A 1 77 ? -6.729 11.940 41.207 1.00 83.94 77 GLU A N 1
ATOM 598 C CA . GLU A 1 77 ? -6.889 13.040 40.245 1.00 83.94 77 GLU A CA 1
ATOM 599 C C . GLU A 1 77 ? -6.168 12.805 38.910 1.00 83.94 77 GLU A C 1
ATOM 601 O O . GLU A 1 77 ? -6.629 13.253 37.860 1.00 83.94 77 GLU A O 1
ATOM 606 N N . THR A 1 78 ? -5.051 12.071 38.920 1.00 83.06 78 THR A N 1
ATOM 607 C CA . THR A 1 78 ? -4.262 11.821 37.706 1.00 83.06 78 THR A CA 1
ATOM 608 C C . THR A 1 78 ? -4.980 10.844 36.776 1.00 83.06 78 THR A C 1
ATOM 610 O O . THR A 1 78 ? -5.047 11.076 35.569 1.00 83.06 78 THR A O 1
ATOM 613 N N . GLN A 1 79 ? -5.572 9.779 37.328 1.00 82.56 79 GLN A N 1
ATOM 614 C CA . GLN A 1 79 ? -6.337 8.809 36.537 1.00 82.56 79 GLN A CA 1
ATOM 615 C C . GLN A 1 79 ? -7.628 9.419 35.991 1.00 82.56 79 GLN A C 1
ATOM 617 O O . GLN A 1 79 ? -7.930 9.262 34.807 1.00 82.56 79 GLN A O 1
ATOM 622 N N . VAL A 1 80 ? -8.344 10.179 36.825 1.00 82.81 80 VAL A N 1
ATOM 623 C CA . VAL A 1 80 ? -9.567 10.883 36.416 1.00 82.81 80 VAL A CA 1
ATOM 624 C C . VAL A 1 80 ? -9.264 11.870 35.290 1.00 82.81 80 VAL A C 1
ATOM 626 O O . VAL A 1 80 ? -9.948 11.868 34.268 1.00 82.81 80 VAL A O 1
ATOM 629 N N . LYS A 1 81 ? -8.197 12.668 35.420 1.00 82.62 81 LYS A N 1
ATOM 630 C CA . LYS A 1 81 ? -7.801 13.622 34.380 1.00 82.62 81 LYS A CA 1
A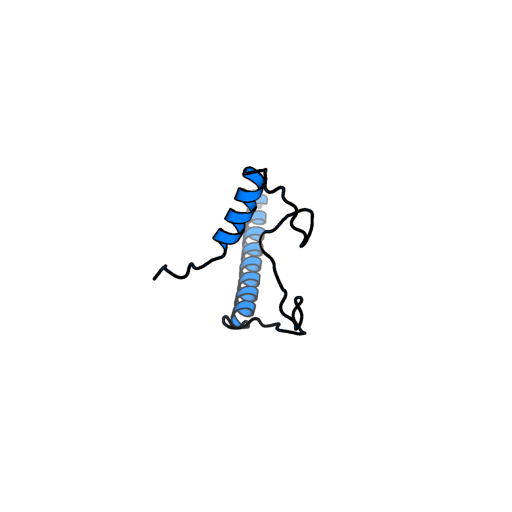TOM 631 C C . LYS A 1 81 ? -7.491 12.916 33.061 1.00 82.62 81 LYS A C 1
ATOM 633 O O . LYS A 1 81 ? -7.984 13.351 32.028 1.00 82.62 81 LYS A O 1
ATOM 638 N N . ASN A 1 82 ? -6.749 11.810 33.079 1.00 80.81 82 ASN A N 1
ATOM 639 C CA . ASN A 1 82 ? -6.414 11.068 31.859 1.00 80.81 82 ASN A CA 1
ATOM 640 C C . ASN A 1 82 ? -7.659 10.560 31.111 1.00 80.81 82 ASN A C 1
ATOM 642 O O . ASN A 1 82 ? -7.726 10.683 29.890 1.00 80.81 82 ASN A O 1
ATOM 646 N N . ILE A 1 83 ? -8.659 10.056 31.837 1.00 81.31 83 ILE A N 1
ATOM 647 C CA . ILE A 1 83 ? -9.944 9.605 31.278 1.00 81.31 83 ILE A CA 1
ATOM 648 C C . ILE A 1 83 ? -10.711 10.784 30.664 1.00 81.31 83 ILE A C 1
ATOM 650 O O . ILE A 1 83 ? -11.104 10.729 29.501 1.00 81.31 83 ILE A O 1
ATOM 654 N N . GLN A 1 84 ? -10.855 11.883 31.409 1.00 80.31 84 GLN A N 1
ATOM 655 C CA . GLN A 1 84 ? -11.582 13.078 30.961 1.00 80.31 84 GLN A CA 1
ATOM 656 C C . GLN A 1 84 ? -10.945 13.731 29.725 1.00 80.31 84 GLN A C 1
ATOM 658 O O . GLN A 1 84 ? -11.642 14.208 28.832 1.00 80.31 84 GLN A O 1
ATOM 663 N N . GLN A 1 85 ? -9.612 13.748 29.644 1.00 76.56 85 GLN A N 1
ATOM 664 C CA . GLN A 1 85 ? -8.909 14.281 28.476 1.00 76.56 85 GLN A CA 1
ATOM 665 C C . GLN A 1 85 ? -9.167 13.446 27.217 1.00 76.56 85 GLN A C 1
ATOM 667 O O . GLN A 1 85 ? -9.331 14.013 26.141 1.00 76.56 85 GLN A O 1
ATOM 672 N N . GLN A 1 86 ? -9.234 12.119 27.330 1.00 76.38 86 GLN A N 1
ATOM 673 C CA . GLN A 1 86 ? -9.504 11.252 26.180 1.00 76.38 86 GLN A CA 1
ATOM 674 C C . GLN A 1 86 ? -10.942 11.373 25.660 1.00 76.38 86 GLN A C 1
ATOM 676 O O . GLN A 1 86 ? -11.164 11.204 24.463 1.00 76.38 86 GLN A O 1
ATOM 681 N N . GLU A 1 87 ? -11.897 11.692 26.531 1.00 75.06 87 GLU A N 1
ATOM 682 C CA . GLU A 1 87 ? -13.275 11.998 26.136 1.00 75.06 87 GLU A CA 1
ATOM 683 C C . GLU A 1 87 ? -13.360 13.352 25.409 1.00 75.06 87 GLU A C 1
ATOM 685 O O . GLU A 1 87 ? -13.978 13.461 24.353 1.00 75.06 87 GLU A O 1
ATOM 690 N N . PHE A 1 88 ? -12.628 14.362 25.889 1.00 69.62 88 PHE A N 1
ATOM 691 C CA . PHE A 1 88 ? -12.619 15.702 25.292 1.00 69.62 88 PHE A CA 1
ATOM 692 C C . PHE A 1 88 ? -11.951 15.776 23.906 1.00 69.62 88 PHE A C 1
ATOM 694 O O . PHE A 1 88 ? -12.314 16.618 23.087 1.00 69.62 88 PHE A O 1
ATOM 701 N N . VAL A 1 89 ? -10.987 14.898 23.613 1.00 69.06 89 VAL A N 1
ATOM 702 C CA . VAL A 1 89 ? -10.276 14.857 22.318 1.00 69.06 89 VAL A CA 1
ATOM 703 C C . VAL A 1 89 ? -11.191 14.439 21.147 1.00 69.06 89 VAL A C 1
ATOM 705 O O . VAL A 1 89 ? -10.835 14.673 19.993 1.00 69.06 89 VAL A O 1
ATOM 708 N N . GLY A 1 90 ? -12.368 13.854 21.412 1.00 64.94 90 GLY A N 1
ATOM 709 C CA . GLY A 1 90 ? -13.281 13.325 20.387 1.00 64.94 90 GLY A CA 1
ATOM 710 C C . GLY A 1 90 ? -14.489 14.196 20.010 1.00 64.94 90 GLY A C 1
ATOM 711 O O . GLY A 1 90 ? -15.183 13.864 19.053 1.00 64.94 90 GLY A O 1
ATOM 712 N N . GLU A 1 91 ? -14.762 15.290 20.724 1.00 68.56 91 GLU A N 1
ATOM 713 C CA . GLU A 1 91 ? -16.000 16.071 20.570 1.00 68.56 91 GLU A CA 1
ATOM 714 C C . GLU A 1 91 ? -15.818 17.295 19.641 1.00 68.56 91 GLU A C 1
ATOM 716 O O . GLU A 1 91 ? -15.111 18.241 20.011 1.00 68.56 91 GLU A O 1
ATOM 721 N N . PRO A 1 92 ? -16.521 17.404 18.490 1.00 70.00 92 PRO A N 1
ATOM 722 C CA . PRO A 1 92 ? -16.906 18.711 17.968 1.00 70.00 92 PRO A CA 1
ATOM 723 C C . PRO A 1 92 ? -17.961 19.283 18.921 1.00 70.00 92 PRO A C 1
ATOM 725 O O . PRO A 1 92 ? -19.157 19.022 18.786 1.00 70.00 92 PRO A O 1
ATOM 728 N N . ARG A 1 93 ? -17.483 20.012 19.938 1.00 69.50 93 ARG A N 1
ATOM 729 C CA . ARG A 1 93 ? -18.309 20.636 20.977 1.00 69.50 93 ARG A CA 1
ATOM 730 C C . ARG A 1 93 ? -19.494 21.345 20.335 1.00 69.50 93 ARG A C 1
ATOM 732 O O . ARG A 1 93 ? -19.302 22.294 19.576 1.00 69.50 93 ARG A O 1
ATOM 739 N N . ARG A 1 94 ? -20.714 20.940 20.700 1.00 70.12 94 ARG A N 1
ATOM 740 C CA . ARG A 1 94 ? -21.856 21.851 20.591 1.00 70.12 94 ARG A CA 1
ATOM 741 C C . ARG A 1 94 ? -21.435 23.163 21.245 1.00 70.12 94 ARG A C 1
ATOM 743 O O . ARG A 1 94 ? -20.990 23.156 22.394 1.00 70.12 94 ARG A O 1
ATOM 750 N N . GLU A 1 95 ? -21.506 24.254 20.496 1.00 67.06 95 GLU A N 1
ATOM 751 C CA . GLU A 1 95 ? -21.222 25.564 21.061 1.00 67.06 95 GLU A CA 1
ATOM 752 C C . GLU A 1 95 ? -22.278 25.840 22.141 1.00 67.06 95 GLU A C 1
ATOM 754 O O . GLU A 1 95 ? -23.460 25.555 21.908 1.00 67.06 95 GLU A O 1
ATOM 759 N N . PRO A 1 96 ? -21.881 26.270 23.351 1.00 62.59 96 PRO A N 1
ATOM 760 C CA . PRO A 1 96 ? -22.851 26.580 24.389 1.00 62.59 96 PRO A CA 1
ATOM 761 C C . PRO A 1 96 ? -23.771 27.703 23.889 1.00 62.59 96 PRO A C 1
ATOM 763 O O . PRO A 1 96 ? -23.284 28.725 23.409 1.00 62.59 96 PRO A O 1
ATOM 766 N N . ALA A 1 97 ? -25.084 27.470 23.967 1.00 59.91 97 ALA A N 1
ATOM 767 C CA . ALA A 1 97 ? -26.119 28.474 23.717 1.00 59.91 97 ALA A CA 1
ATOM 768 C C . ALA A 1 97 ? -26.178 29.514 24.844 1.00 59.91 97 ALA A C 1
ATOM 770 O O . ALA A 1 97 ? -25.884 29.137 26.004 1.00 59.91 97 ALA A O 1
#

Radius of gyration: 28.64 Å; chains: 1; bounding box: 70×37×72 Å

Foldseek 3Di:
DPPPPPVVVVVVVVVVVVVVVVVVVVVVVVVVVVVVADPVDGPQDACRDPCHNDDDDDDPPDDPPDPPDDDDDPPDPVSVVSRVVRVVVPDPDPDDD

InterPro domains:
  IPR000402 Sodium/potassium-transporting ATPase subunit beta [PF00287] (10-85)
  IPR038702 Sodium/potassium-transporting ATPase subunit beta superfamily [G3DSA:2.60.40.1660] (7-88)

pLDDT: mean 81.96, std 11.21, range [45.84, 98.19]

Sequence (97 aa):
MIEHLNVPGVIGLIYLVMYICIIIFFSICMCGLLTSMDERIPYFTLADSIIGANPGMGHRPILFEEGALIWYKADNETQVKNIQQQEFVGEPRREPA

Organism: Spodoptera exigua (NCBI:txid7107)

Secondary structure (DSSP, 8-state):
--SSS-HHHHHHHHHHHHHHHHHHHHHHHHHHHHHHS-SSS-SS-GGGSTT-SS-----SS--SSSTT-----TT-HHHHHHHHHHHHTT--PPPP-